Protein AF-A0A6H1NL86-F1 (afdb_monomer_lite)

Structure (mmCIF, N/CA/C/O backbone):
data_AF-A0A6H1NL86-F1
#
_entry.id   AF-A0A6H1NL86-F1
#
loop_
_atom_site.group_PDB
_atom_site.id
_atom_site.type_symbol
_atom_site.label_atom_id
_atom_site.label_alt_id
_atom_site.label_comp_id
_atom_site.label_asym_id
_atom_site.label_entity_id
_atom_site.label_seq_id
_atom_site.pdbx_PDB_ins_code
_atom_site.Cartn_x
_atom_site.Cartn_y
_atom_site.Cartn_z
_atom_site.occupancy
_atom_site.B_iso_or_equiv
_atom_site.auth_seq_id
_atom_site.auth_comp_id
_atom_site.auth_asym_id
_atom_site.auth_atom_id
_atom_site.pdbx_PDB_model_num
ATOM 1 N N . MET A 1 1 ? -0.946 5.103 -5.470 1.00 63.16 1 MET A N 1
ATOM 2 C CA . MET A 1 1 ? -0.207 5.259 -4.195 1.00 63.16 1 MET A CA 1
ATOM 3 C C . MET A 1 1 ? 1.121 4.525 -4.336 1.00 63.16 1 MET A C 1
ATOM 5 O O . MET A 1 1 ? 1.119 3.459 -4.942 1.00 63.16 1 MET A O 1
ATOM 9 N N . SER A 1 2 ? 2.239 5.093 -3.878 1.00 75.38 2 SER A N 1
ATOM 10 C CA . SER A 1 2 ? 3.572 4.469 -3.978 1.00 75.38 2 SER A CA 1
ATOM 11 C C . SER A 1 2 ? 3.935 3.672 -2.711 1.00 75.38 2 SER A C 1
ATOM 13 O O . SER A 1 2 ? 3.087 3.461 -1.843 1.00 75.38 2 SER A O 1
ATOM 15 N N . ALA A 1 3 ? 5.172 3.162 -2.649 1.00 74.75 3 ALA A N 1
ATOM 16 C CA . ALA A 1 3 ? 5.646 2.254 -1.607 1.00 74.75 3 ALA A CA 1
ATOM 17 C C . ALA A 1 3 ? 5.562 2.863 -0.196 1.00 74.75 3 ALA A C 1
ATOM 19 O O . ALA A 1 3 ? 6.049 3.963 0.051 1.00 74.75 3 ALA A O 1
ATOM 20 N N . VAL A 1 4 ? 4.998 2.097 0.741 1.00 84.62 4 VAL A N 1
ATOM 21 C CA . VAL A 1 4 ? 5.028 2.397 2.178 1.00 84.62 4 VAL A CA 1
ATOM 22 C C . VAL A 1 4 ? 6.192 1.632 2.794 1.00 84.62 4 VAL A C 1
ATOM 24 O O . VAL A 1 4 ? 6.202 0.400 2.781 1.00 84.62 4 VAL A O 1
ATOM 27 N N . CYS A 1 5 ? 7.165 2.353 3.346 1.00 89.44 5 CYS A N 1
ATOM 28 C CA . CYS A 1 5 ? 8.355 1.768 3.954 1.00 89.44 5 CYS A CA 1
ATOM 29 C C . CYS A 1 5 ? 8.409 2.111 5.442 1.00 89.44 5 CYS A C 1
ATOM 31 O O . CY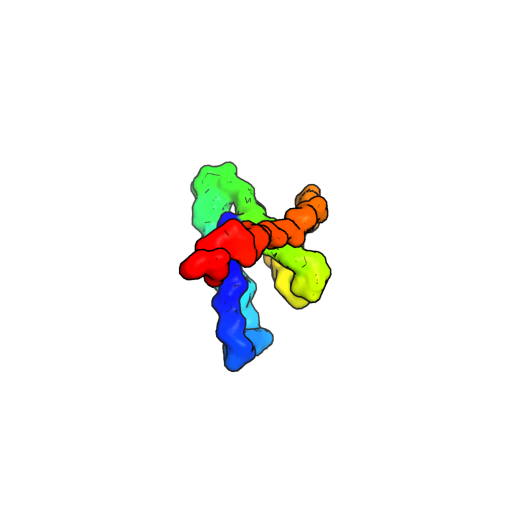S A 1 5 ? 8.399 3.280 5.810 1.00 89.44 5 CYS A O 1
ATOM 33 N N . ILE A 1 6 ? 8.508 1.084 6.288 1.00 91.38 6 ILE A N 1
ATOM 34 C CA . ILE A 1 6 ? 8.727 1.227 7.730 1.00 91.38 6 ILE A CA 1
ATOM 35 C C . ILE A 1 6 ? 10.060 0.566 8.080 1.00 91.38 6 ILE A C 1
ATOM 37 O O . ILE A 1 6 ? 10.270 -0.625 7.799 1.00 91.38 6 ILE A O 1
ATOM 41 N N . ALA A 1 7 ? 10.956 1.344 8.692 1.00 90.38 7 ALA A N 1
ATOM 42 C CA . ALA A 1 7 ? 12.232 0.853 9.199 1.00 90.38 7 ALA A CA 1
ATOM 43 C C . ALA A 1 7 ? 12.010 -0.298 10.195 1.00 90.38 7 ALA A C 1
ATOM 45 O O . ALA A 1 7 ? 11.026 -0.310 10.934 1.00 90.38 7 ALA A O 1
ATOM 46 N N . SER A 1 8 ? 12.907 -1.288 10.196 1.00 89.12 8 SER A N 1
ATOM 47 C CA . SER A 1 8 ? 12.744 -2.533 10.964 1.00 89.12 8 SER A CA 1
ATOM 48 C C . SER A 1 8 ? 12.473 -2.296 12.451 1.00 89.12 8 SER A C 1
ATOM 50 O O . SER A 1 8 ? 11.586 -2.947 12.996 1.00 89.12 8 SER A O 1
ATOM 52 N N . ALA A 1 9 ? 13.157 -1.321 13.058 1.00 94.81 9 ALA A N 1
ATOM 53 C CA . ALA A 1 9 ? 13.010 -0.943 14.465 1.00 94.81 9 ALA A CA 1
ATOM 54 C C . ALA A 1 9 ? 11.605 -0.431 14.849 1.00 94.81 9 ALA A C 1
ATOM 56 O O . ALA A 1 9 ? 11.256 -0.434 16.024 1.00 94.81 9 ALA A O 1
ATOM 57 N N . PHE A 1 10 ? 10.785 -0.022 13.875 1.00 92.25 10 PHE A N 1
ATOM 58 C CA . PHE A 1 10 ? 9.468 0.589 14.104 1.00 92.25 10 PHE A CA 1
ATOM 59 C C . PHE A 1 10 ? 8.307 -0.247 13.541 1.00 92.25 10 PHE A C 1
ATOM 61 O O . PHE A 1 10 ? 7.171 0.220 13.421 1.00 92.25 10 PHE A O 1
ATOM 68 N N . ARG A 1 11 ? 8.567 -1.499 13.149 1.00 90.31 11 ARG A N 1
ATOM 69 C CA . ARG A 1 11 ? 7.518 -2.410 12.667 1.00 90.31 11 ARG A CA 1
ATOM 70 C C . ARG A 1 11 ? 6.625 -2.872 13.821 1.00 90.31 11 ARG A C 1
ATOM 72 O O . ARG A 1 11 ? 7.026 -2.861 14.976 1.00 90.31 11 ARG A O 1
ATOM 79 N N . GLY A 1 12 ? 5.397 -3.281 13.498 1.00 88.25 12 GLY A N 1
ATOM 80 C CA . GLY A 1 12 ? 4.426 -3.774 14.487 1.00 88.25 12 GLY A CA 1
ATOM 81 C C . GLY A 1 12 ? 3.668 -2.687 15.258 1.00 88.25 12 GLY A C 1
ATOM 82 O O . GLY A 1 12 ? 2.747 -3.009 15.992 1.00 88.25 12 GLY A O 1
ATOM 83 N N . GLN A 1 13 ? 3.983 -1.407 15.041 1.00 93.88 13 GLN A N 1
ATOM 84 C CA . GLN A 1 13 ? 3.366 -0.276 15.752 1.00 93.88 13 GLN A CA 1
ATOM 85 C C . GLN A 1 13 ? 2.193 0.371 14.989 1.00 93.88 13 GLN A C 1
ATOM 87 O O . GLN A 1 13 ? 1.795 1.494 15.272 1.00 93.88 13 GLN A O 1
ATOM 92 N N . GLY A 1 14 ? 1.674 -0.279 13.942 1.00 92.31 14 GLY A N 1
ATOM 93 C CA . GLY A 1 14 ? 0.566 0.262 13.139 1.00 92.31 14 GLY A CA 1
ATOM 94 C C . GLY A 1 14 ? 0.919 1.441 12.216 1.00 92.31 14 GLY A C 1
ATOM 95 O O . GLY A 1 14 ? 0.051 1.920 11.493 1.00 92.31 14 GLY A O 1
ATOM 96 N N . LEU A 1 15 ? 2.183 1.875 12.153 1.00 94.38 15 LEU A N 1
ATOM 97 C CA . LEU A 1 15 ? 2.607 3.043 11.361 1.00 94.38 15 LEU A CA 1
ATOM 98 C C . LEU A 1 15 ? 2.262 2.934 9.870 1.00 94.38 15 LEU A C 1
ATOM 100 O O . LEU A 1 15 ? 1.807 3.898 9.262 1.00 94.38 15 LEU A O 1
ATOM 104 N N . ALA A 1 16 ? 2.416 1.746 9.278 1.00 92.44 16 ALA A N 1
ATOM 105 C CA . ALA A 1 16 ? 2.037 1.524 7.884 1.00 92.44 16 ALA A CA 1
ATOM 106 C C . ALA A 1 16 ? 0.530 1.732 7.654 1.00 92.44 16 ALA A C 1
ATOM 108 O O . ALA A 1 16 ? 0.141 2.301 6.637 1.00 92.44 16 ALA A O 1
ATOM 109 N N . ALA A 1 17 ? -0.310 1.314 8.608 1.00 93.56 17 ALA A N 1
ATOM 110 C CA . ALA A 1 17 ? -1.753 1.527 8.547 1.00 93.56 17 ALA A CA 1
ATOM 111 C C . ALA A 1 17 ? -2.080 3.020 8.587 1.00 93.56 17 ALA A C 1
ATOM 113 O O . ALA A 1 17 ? -2.838 3.517 7.757 1.00 93.56 17 ALA A O 1
ATOM 114 N N . HIS A 1 18 ? -1.442 3.732 9.516 1.00 94.31 18 HIS A N 1
ATOM 115 C CA . HIS A 1 18 ? -1.631 5.161 9.702 1.00 94.31 18 HIS A CA 1
ATOM 116 C C . HIS A 1 18 ? -1.279 5.953 8.436 1.00 94.31 18 HIS A C 1
ATOM 118 O O . HIS A 1 18 ? -2.071 6.772 7.978 1.00 94.31 18 HIS A O 1
ATOM 124 N N . LEU A 1 19 ? -0.140 5.645 7.805 1.00 93.94 19 LEU A N 1
ATOM 125 C CA . LEU A 1 19 ? 0.267 6.283 6.549 1.00 93.94 19 LEU A CA 1
ATOM 126 C C . LEU A 1 19 ? -0.737 6.035 5.415 1.00 93.94 19 LEU A C 1
ATOM 128 O O . LEU A 1 19 ? -1.092 6.960 4.687 1.00 93.94 19 LEU A O 1
ATOM 132 N N . VAL A 1 20 ? -1.232 4.803 5.268 1.00 93.06 20 VAL A N 1
ATOM 133 C CA . VAL A 1 20 ? -2.230 4.481 4.235 1.00 93.06 20 VAL A CA 1
ATOM 134 C C . VAL A 1 20 ? -3.545 5.217 4.493 1.00 93.06 20 VAL A C 1
ATOM 136 O O . VAL A 1 20 ? -4.124 5.764 3.554 1.00 93.06 20 VAL A O 1
ATOM 139 N N . LEU A 1 21 ? -4.000 5.271 5.748 1.00 92.62 21 LEU A N 1
ATOM 140 C CA . LEU A 1 21 ? -5.215 5.987 6.143 1.00 92.62 21 LEU A CA 1
ATOM 141 C C . LEU A 1 21 ? -5.091 7.506 5.984 1.00 92.62 21 LEU A C 1
ATOM 143 O O . LEU A 1 21 ? -6.098 8.154 5.733 1.00 92.62 21 LEU A O 1
ATOM 147 N N . ALA A 1 22 ? -3.885 8.069 6.067 1.00 93.88 22 ALA A N 1
ATOM 148 C CA . ALA A 1 22 ? -3.656 9.485 5.798 1.00 93.88 22 ALA A CA 1
ATOM 149 C C . ALA A 1 22 ? -3.718 9.814 4.294 1.00 93.88 22 ALA A C 1
ATOM 151 O O . ALA A 1 22 ? -4.240 10.855 3.902 1.00 93.88 22 ALA A O 1
ATOM 152 N N . VAL A 1 23 ? -3.211 8.926 3.429 1.00 92.38 23 VAL A N 1
ATOM 153 C CA . VAL A 1 23 ? -3.091 9.195 1.982 1.00 92.38 23 VAL A CA 1
ATOM 154 C C . VAL A 1 23 ? -4.336 8.779 1.194 1.00 92.38 23 VAL A C 1
ATOM 156 O O . VAL A 1 23 ? -4.742 9.469 0.257 1.00 92.38 23 VAL A O 1
ATOM 159 N N . ALA A 1 24 ? -4.960 7.650 1.541 1.00 92.56 24 ALA A N 1
ATOM 160 C CA . ALA A 1 24 ? -6.087 7.099 0.787 1.00 92.56 24 ALA A CA 1
ATOM 161 C C . ALA A 1 24 ? -7.302 8.047 0.675 1.00 92.56 24 ALA A C 1
ATOM 163 O O . ALA A 1 24 ? -7.885 8.096 -0.413 1.00 92.56 24 ALA A O 1
ATOM 164 N N . PRO A 1 25 ? -7.687 8.819 1.714 1.00 93.25 25 PRO A N 1
ATOM 165 C CA . PRO A 1 25 ? -8.765 9.799 1.604 1.00 93.25 25 PRO A CA 1
ATOM 166 C C . PRO A 1 25 ? -8.483 10.878 0.557 1.00 93.25 25 PRO A C 1
ATOM 168 O O . PRO A 1 25 ? -9.377 11.217 -0.211 1.00 93.25 25 PRO A O 1
ATOM 171 N N . GLY A 1 26 ? -7.239 11.358 0.456 1.00 94.19 26 GLY A N 1
ATOM 172 C CA . GLY A 1 26 ? -6.856 12.375 -0.528 1.00 94.19 26 GLY A CA 1
ATOM 173 C C . GLY A 1 26 ? -6.972 11.895 -1.977 1.00 94.19 26 GLY A C 1
ATOM 174 O O . GLY A 1 26 ? -7.329 12.675 -2.853 1.00 94.19 26 GLY A O 1
ATOM 175 N N . VAL A 1 27 ? -6.725 10.606 -2.229 1.00 93.38 27 VAL A N 1
ATOM 176 C CA . VAL A 1 27 ? -6.955 9.985 -3.546 1.00 93.38 27 VAL A CA 1
ATOM 177 C C . VAL A 1 27 ? -8.456 9.897 -3.838 1.00 93.38 27 VAL A C 1
ATOM 179 O O . VAL A 1 27 ? -8.903 10.296 -4.906 1.00 93.38 27 VAL A O 1
ATOM 182 N N . ARG A 1 28 ? -9.258 9.445 -2.866 1.00 92.38 28 ARG A N 1
ATOM 183 C CA . ARG A 1 28 ? -10.721 9.345 -3.020 1.00 92.38 28 ARG A CA 1
ATOM 184 C C . ARG A 1 28 ? -11.384 10.704 -3.240 1.00 92.38 28 ARG A C 1
ATOM 186 O O . ARG A 1 28 ? -12.318 10.797 -4.020 1.00 92.38 28 ARG A O 1
ATOM 193 N N . ALA A 1 29 ? -10.889 11.753 -2.583 1.00 96.06 29 ALA A N 1
ATOM 194 C CA . ALA A 1 29 ? -11.389 13.118 -2.743 1.00 96.06 29 ALA A CA 1
ATOM 195 C C . ALA A 1 29 ? -11.196 13.672 -4.168 1.00 96.06 29 ALA A C 1
ATOM 197 O O . ALA A 1 29 ? -11.861 14.629 -4.545 1.00 96.06 29 ALA A O 1
ATOM 198 N N . ARG A 1 30 ? -10.305 13.063 -4.960 1.00 95.62 30 ARG A N 1
ATOM 199 C CA . ARG A 1 30 ? -10.080 13.375 -6.380 1.00 95.62 30 ARG A CA 1
ATOM 200 C C . ARG A 1 30 ? -10.908 12.493 -7.323 1.00 95.62 30 ARG A C 1
ATOM 202 O O . ARG A 1 30 ? -10.620 12.449 -8.510 1.00 95.62 30 ARG A O 1
ATOM 209 N N . ASP A 1 31 ? -11.887 11.763 -6.786 1.00 96.00 31 ASP A N 1
ATOM 210 C CA . ASP A 1 31 ? -12.680 10.743 -7.487 1.00 96.00 31 ASP A CA 1
ATOM 211 C C . ASP A 1 31 ? -11.827 9.609 -8.101 1.00 96.00 31 ASP A C 1
ATOM 213 O O . ASP A 1 31 ? -12.217 8.901 -9.030 1.00 96.00 31 ASP A O 1
ATOM 217 N N . GLU A 1 32 ? -10.632 9.391 -7.542 1.00 95.19 32 GLU A N 1
ATOM 218 C CA . GLU A 1 32 ? -9.728 8.319 -7.941 1.00 95.19 32 GLU A CA 1
ATOM 219 C C . GLU A 1 32 ? -9.850 7.102 -7.014 1.00 95.19 32 GLU A C 1
ATOM 221 O O . GLU A 1 32 ? -10.234 7.176 -5.841 1.00 95.19 32 GLU A O 1
ATOM 226 N N . ARG A 1 33 ? -9.444 5.933 -7.525 1.00 92.62 33 ARG A N 1
ATOM 227 C CA . ARG A 1 33 ? -9.421 4.683 -6.755 1.00 92.62 33 ARG A CA 1
ATOM 228 C C . ARG A 1 33 ? -8.005 4.368 -6.269 1.00 92.62 33 ARG A C 1
ATOM 230 O O . ARG A 1 33 ? -7.138 4.083 -7.099 1.00 92.62 33 ARG A O 1
ATOM 237 N N . PRO A 1 34 ? -7.755 4.324 -4.947 1.00 93.44 34 PRO A N 1
ATOM 238 C CA . PRO A 1 34 ? -6.467 3.894 -4.422 1.00 93.44 34 PRO A CA 1
ATOM 239 C C . PRO A 1 34 ? -6.147 2.459 -4.855 1.00 93.44 34 PRO A C 1
ATOM 241 O O . PRO A 1 34 ? -6.939 1.542 -4.647 1.00 93.44 34 PRO A O 1
ATOM 244 N N . PHE A 1 35 ? -4.957 2.254 -5.412 1.00 93.12 35 PHE A N 1
ATOM 245 C CA . PHE A 1 35 ? -4.407 0.931 -5.692 1.00 93.12 35 PHE A CA 1
ATOM 246 C C . PHE A 1 35 ? -2.918 0.889 -5.337 1.00 93.12 35 PHE A C 1
ATOM 248 O O . PHE A 1 35 ? -2.249 1.929 -5.264 1.00 93.12 35 PHE A O 1
ATOM 255 N N . LEU A 1 36 ? -2.426 -0.326 -5.106 1.00 92.56 36 LEU A N 1
ATOM 256 C CA . LEU A 1 36 ? -1.038 -0.639 -4.786 1.00 92.56 36 LEU A CA 1
ATOM 257 C C . LEU A 1 36 ? -0.708 -2.064 -5.240 1.00 92.56 36 LEU A C 1
ATOM 259 O O . LEU A 1 36 ? -1.605 -2.883 -5.451 1.00 92.56 36 LEU A O 1
ATOM 263 N N . HIS A 1 37 ? 0.583 -2.357 -5.362 1.00 93.25 37 HIS A N 1
ATOM 264 C CA . HIS A 1 37 ? 1.089 -3.704 -5.596 1.00 93.25 37 HIS A CA 1
ATOM 265 C C . HIS A 1 37 ? 1.912 -4.151 -4.390 1.00 93.25 37 HIS A C 1
ATOM 267 O O . HIS A 1 37 ? 2.687 -3.374 -3.835 1.00 93.25 37 HIS A O 1
ATOM 273 N N . ALA A 1 38 ? 1.772 -5.418 -4.014 1.00 92.56 38 ALA A N 1
ATOM 274 C CA . ALA A 1 38 ? 2.592 -6.059 -2.999 1.00 92.56 38 ALA A CA 1
ATOM 275 C C . ALA A 1 38 ? 3.105 -7.392 -3.544 1.00 92.56 38 ALA A C 1
ATOM 277 O O . ALA A 1 38 ? 2.389 -8.092 -4.263 1.00 92.56 38 ALA A O 1
ATOM 278 N N . SER A 1 39 ? 4.344 -7.749 -3.201 1.00 92.44 39 SER A N 1
ATOM 279 C CA . SER A 1 39 ? 4.849 -9.095 -3.476 1.00 92.44 39 SER A CA 1
ATOM 280 C C . SER A 1 39 ? 3.960 -10.124 -2.783 1.00 92.44 39 SER A C 1
ATOM 282 O O . SER A 1 39 ? 3.654 -9.969 -1.602 1.00 92.44 39 SER A O 1
ATOM 284 N N . ALA A 1 40 ? 3.619 -11.210 -3.482 1.00 92.38 40 ALA A N 1
ATOM 285 C CA . ALA A 1 40 ? 2.856 -12.324 -2.914 1.00 92.38 40 ALA A CA 1
ATOM 286 C C . ALA A 1 40 ? 3.537 -12.951 -1.680 1.00 92.38 40 ALA A C 1
ATOM 288 O O . ALA A 1 40 ? 2.873 -13.558 -0.846 1.00 92.38 40 ALA A O 1
ATOM 289 N N . ARG A 1 41 ? 4.860 -12.773 -1.534 1.00 94.00 41 ARG A N 1
ATOM 290 C CA . ARG A 1 41 ? 5.627 -13.229 -0.363 1.00 94.00 41 ARG A CA 1
ATOM 291 C C . ARG A 1 41 ? 5.476 -12.312 0.854 1.00 94.00 41 ARG A C 1
ATOM 293 O O . ARG A 1 41 ? 5.804 -12.720 1.962 1.00 94.00 41 ARG A O 1
ATOM 300 N N . ASN A 1 42 ? 4.991 -11.083 0.677 1.00 92.19 42 ASN A N 1
ATOM 301 C CA . ASN A 1 42 ? 4.787 -10.129 1.764 1.00 92.19 42 ASN A CA 1
ATOM 302 C C . ASN A 1 42 ? 3.373 -10.266 2.346 1.00 92.19 42 ASN A C 1
ATOM 304 O O . ASN A 1 42 ? 2.536 -9.369 2.241 1.00 92.19 42 ASN A O 1
ATOM 308 N N . THR A 1 43 ? 3.109 -11.420 2.955 1.00 94.12 43 THR A N 1
ATOM 309 C CA . THR A 1 43 ? 1.799 -11.768 3.528 1.00 94.12 43 THR A CA 1
ATOM 310 C C . THR A 1 43 ? 1.344 -10.787 4.609 1.00 94.12 43 THR A C 1
ATOM 312 O O . THR A 1 43 ? 0.153 -10.511 4.720 1.00 94.12 43 THR A O 1
ATOM 315 N N . ASN A 1 44 ? 2.279 -10.201 5.361 1.00 92.62 44 ASN A N 1
ATOM 316 C CA . ASN A 1 44 ? 1.981 -9.188 6.375 1.00 92.62 44 ASN A CA 1
ATOM 317 C C . ASN A 1 44 ? 1.422 -7.900 5.758 1.00 92.62 44 ASN A C 1
ATOM 319 O O . ASN A 1 44 ? 0.425 -7.375 6.248 1.00 92.62 44 ASN A O 1
ATOM 323 N N . ALA A 1 45 ? 2.027 -7.406 4.673 1.00 93.00 45 ALA A N 1
ATOM 324 C CA . ALA A 1 45 ? 1.501 -6.238 3.972 1.00 93.00 45 ALA A CA 1
ATOM 325 C C . ALA A 1 45 ? 0.143 -6.538 3.324 1.00 93.00 45 ALA A C 1
ATOM 327 O O . ALA A 1 45 ? -0.762 -5.719 3.423 1.00 93.00 45 ALA A O 1
ATOM 328 N N . ILE A 1 46 ? -0.023 -7.722 2.722 1.00 94.81 46 ILE A N 1
ATOM 329 C CA . ILE A 1 46 ? -1.299 -8.144 2.122 1.00 94.81 46 ILE A CA 1
ATOM 330 C C . ILE A 1 46 ? -2.422 -8.109 3.165 1.00 94.81 46 ILE A C 1
ATOM 332 O O . ILE A 1 46 ? -3.411 -7.413 2.952 1.00 94.81 46 ILE A O 1
ATOM 336 N N . ARG A 1 47 ? -2.228 -8.760 4.321 1.00 94.19 47 ARG A N 1
ATOM 337 C CA . ARG A 1 47 ? -3.207 -8.755 5.422 1.00 94.19 47 ARG A CA 1
ATOM 338 C C . ARG A 1 47 ? -3.533 -7.345 5.901 1.00 94.19 47 ARG A C 1
ATOM 340 O O . ARG A 1 47 ? -4.693 -7.029 6.132 1.00 94.19 47 ARG A O 1
ATOM 347 N N . LEU A 1 48 ? -2.518 -6.490 6.038 1.00 93.88 48 LEU A N 1
ATOM 348 C CA . LEU A 1 48 ? -2.724 -5.094 6.411 1.00 93.88 48 LEU A CA 1
ATOM 349 C C . LEU A 1 48 ? -3.617 -4.371 5.395 1.00 93.88 48 LEU A C 1
ATOM 351 O O . LEU A 1 48 ? -4.564 -3.699 5.785 1.00 93.88 48 LEU A O 1
ATOM 355 N N . TYR A 1 49 ? -3.330 -4.493 4.100 1.00 94.62 49 TYR A N 1
ATOM 356 C CA . TYR A 1 49 ? -4.122 -3.815 3.077 1.00 94.62 49 TYR A CA 1
ATOM 357 C C . TYR A 1 49 ? -5.559 -4.347 3.017 1.00 94.62 49 TYR A C 1
ATOM 359 O O . TYR A 1 49 ? -6.484 -3.550 2.878 1.00 94.62 49 TYR A O 1
ATOM 367 N N . GLU A 1 50 ? -5.762 -5.653 3.193 1.00 95.25 50 GLU A N 1
ATOM 368 C CA . GLU A 1 50 ? -7.099 -6.254 3.292 1.00 95.25 50 GLU A CA 1
ATOM 369 C C . GLU A 1 50 ? -7.895 -5.702 4.482 1.00 95.25 50 GLU A C 1
ATOM 371 O O . GLU A 1 50 ? -9.041 -5.289 4.309 1.00 95.25 50 GLU A O 1
ATOM 376 N N . LEU A 1 51 ? -7.272 -5.586 5.663 1.00 95.12 51 LEU A N 1
ATOM 377 C CA . LEU A 1 51 ? -7.887 -4.964 6.846 1.00 95.12 51 LEU A CA 1
ATOM 378 C C . LEU A 1 51 ? -8.275 -3.496 6.615 1.00 95.12 51 LEU A C 1
ATOM 380 O O . LEU A 1 51 ? -9.244 -3.011 7.191 1.00 95.12 51 LEU A O 1
ATOM 384 N N . LEU A 1 52 ? -7.542 -2.789 5.755 1.00 94.19 52 LEU A N 1
ATOM 385 C CA . LEU A 1 52 ? -7.828 -1.403 5.373 1.00 94.19 52 LEU A CA 1
ATOM 386 C C . LEU A 1 52 ? -8.862 -1.289 4.236 1.00 94.19 52 LEU A C 1
ATOM 388 O O . LEU A 1 52 ? -9.102 -0.194 3.725 1.00 94.19 52 LEU A O 1
ATOM 392 N N . GLY A 1 53 ? -9.470 -2.405 3.821 1.00 94.50 53 GLY A N 1
ATOM 393 C CA . GLY A 1 53 ? -10.526 -2.452 2.811 1.00 94.50 53 GLY A CA 1
ATOM 394 C C . GLY A 1 53 ? -10.027 -2.520 1.366 1.00 94.50 53 GLY A C 1
ATOM 395 O O . GLY A 1 53 ? -10.821 -2.354 0.436 1.00 94.50 53 GLY A O 1
ATOM 396 N N . PHE A 1 54 ? -8.731 -2.760 1.142 1.00 95.00 54 PHE A N 1
ATOM 397 C CA . PHE A 1 54 ? -8.249 -3.134 -0.185 1.00 95.00 54 PHE A CA 1
ATOM 398 C C . PHE A 1 54 ? -8.623 -4.586 -0.481 1.00 95.00 54 PHE A C 1
ATOM 400 O O . PHE A 1 54 ? -8.757 -5.418 0.409 1.00 95.00 54 PHE A O 1
ATOM 407 N N . ARG A 1 55 ? -8.764 -4.908 -1.764 1.00 95.75 55 ARG A N 1
ATOM 408 C CA . ARG A 1 55 ? -9.027 -6.271 -2.230 1.00 95.75 55 ARG A CA 1
ATOM 409 C C . ARG A 1 55 ? -8.093 -6.616 -3.372 1.00 95.75 55 ARG A C 1
ATOM 411 O O . ARG A 1 55 ? -7.725 -5.734 -4.154 1.00 95.75 55 ARG A O 1
ATOM 418 N N . LEU A 1 56 ? -7.729 -7.891 -3.486 1.00 95.94 56 LEU A N 1
ATOM 419 C CA . LEU A 1 56 ? -6.924 -8.365 -4.604 1.00 95.94 56 LEU A CA 1
ATOM 420 C C . LEU A 1 56 ? -7.652 -8.072 -5.921 1.00 95.94 56 LEU A C 1
ATOM 422 O O . LEU A 1 56 ? -8.743 -8.578 -6.169 1.00 95.94 56 LEU A O 1
ATOM 426 N N . ARG A 1 57 ? -7.029 -7.251 -6.768 1.00 95.25 57 ARG A N 1
ATOM 427 C CA . ARG A 1 57 ? -7.535 -6.942 -8.110 1.0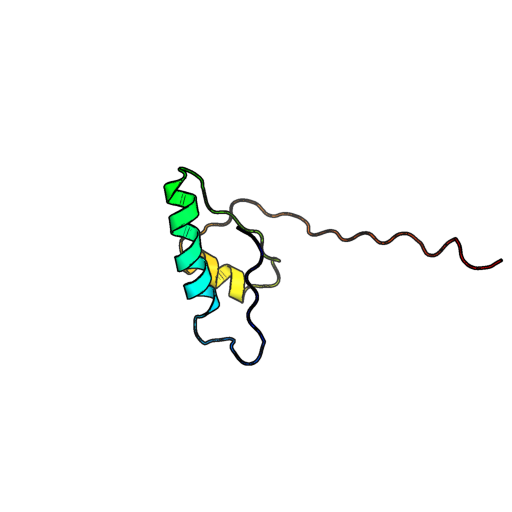0 95.25 57 ARG A CA 1
ATOM 428 C C . ARG A 1 57 ? -6.903 -7.829 -9.182 1.00 95.25 57 ARG A C 1
ATOM 430 O O . ARG A 1 57 ? -7.5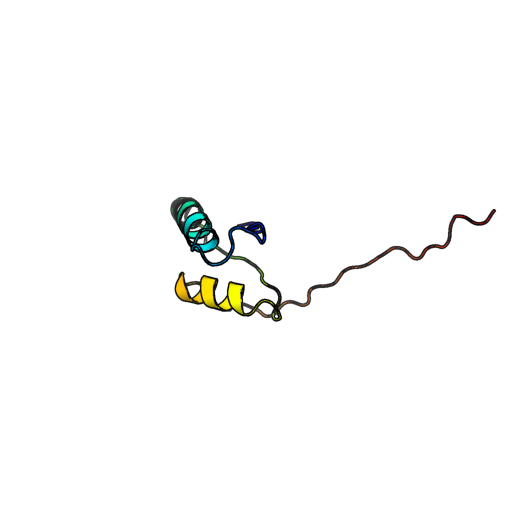92 -8.230 -10.110 1.00 95.25 57 ARG A O 1
ATOM 437 N N . HIS A 1 58 ? -5.598 -8.082 -9.086 1.00 95.00 58 HIS A N 1
ATOM 438 C CA . HIS A 1 58 ? -4.833 -8.809 -10.099 1.00 95.00 58 HIS A CA 1
ATOM 439 C C . HIS A 1 58 ? -3.545 -9.393 -9.501 1.00 95.00 58 HIS A C 1
ATOM 441 O O . HIS A 1 58 ? -2.971 -8.806 -8.581 1.00 95.00 58 HIS A O 1
ATOM 447 N N . ARG A 1 59 ? -3.070 -10.526 -10.034 1.00 94.50 59 ARG A N 1
ATOM 448 C CA . ARG A 1 59 ? -1.757 -11.101 -9.705 1.00 94.50 59 ARG A CA 1
ATOM 449 C C . ARG A 1 59 ? -0.768 -10.749 -10.809 1.00 94.50 59 ARG A C 1
ATOM 451 O O . ARG A 1 59 ? -0.906 -11.216 -11.932 1.00 94.50 59 ARG A O 1
ATOM 458 N N . THR A 1 60 ? 0.225 -9.934 -10.480 1.00 90.38 60 THR A N 1
ATOM 459 C CA . THR A 1 60 ? 1.222 -9.448 -11.442 1.00 90.38 60 THR A CA 1
ATOM 460 C C . THR A 1 60 ? 2.581 -10.085 -11.164 1.00 90.38 60 THR A C 1
ATOM 462 O O . THR A 1 60 ? 2.972 -10.234 -10.004 1.00 90.38 60 THR A O 1
ATOM 465 N N . ALA A 1 61 ? 3.305 -10.456 -12.221 1.00 92.12 61 ALA A N 1
ATOM 466 C CA . ALA A 1 61 ? 4.688 -10.901 -12.108 1.00 92.12 61 ALA A CA 1
ATOM 467 C C . ALA A 1 61 ? 5.608 -9.697 -11.847 1.00 92.12 61 ALA A C 1
ATOM 469 O O . ALA A 1 61 ? 5.576 -8.712 -12.583 1.00 92.12 61 ALA A O 1
ATOM 470 N N . PHE A 1 62 ? 6.432 -9.778 -10.803 1.00 89.31 62 PHE A N 1
ATOM 471 C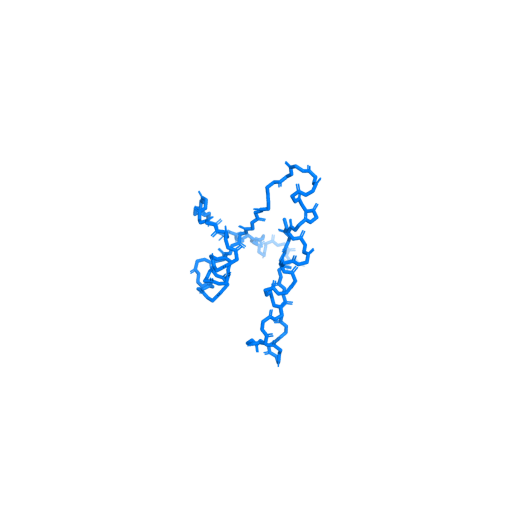 CA . PHE A 1 62 ? 7.505 -8.814 -10.565 1.00 89.31 62 PHE A CA 1
ATOM 472 C C . PHE A 1 62 ? 8.762 -9.314 -11.279 1.00 89.31 62 PHE A C 1
ATOM 474 O O . PHE A 1 62 ? 9.313 -10.341 -10.883 1.00 89.31 62 PHE A O 1
ATOM 481 N N . LEU A 1 63 ? 9.202 -8.608 -12.322 1.00 91.69 63 LEU A N 1
ATOM 482 C CA . LEU A 1 63 ? 10.429 -8.923 -13.055 1.00 91.69 63 LEU A CA 1
ATOM 483 C C . LEU A 1 63 ? 11.469 -7.822 -12.846 1.00 91.69 63 LEU A C 1
ATOM 485 O O . LEU A 1 63 ? 11.136 -6.639 -12.809 1.00 91.69 63 LEU A O 1
ATOM 489 N N . ALA A 1 64 ? 12.731 -8.227 -12.736 1.00 91.75 64 ALA A N 1
ATOM 490 C CA . ALA A 1 64 ? 13.884 -7.341 -12.771 1.00 91.75 64 ALA A CA 1
ATOM 491 C C . ALA A 1 64 ? 14.832 -7.844 -13.861 1.00 91.75 64 ALA A C 1
ATOM 493 O O . ALA A 1 64 ? 15.093 -9.043 -13.944 1.00 91.75 64 ALA A O 1
ATOM 494 N N . ALA A 1 65 ? 15.339 -6.934 -14.687 1.00 92.06 65 ALA A N 1
ATOM 495 C CA . ALA A 1 65 ? 16.324 -7.236 -15.716 1.00 92.06 65 ALA A CA 1
ATOM 496 C C . ALA A 1 65 ? 17.636 -6.518 -15.389 1.00 92.06 65 ALA A C 1
ATOM 498 O O . ALA A 1 65 ? 17.630 -5.406 -14.859 1.00 92.06 65 ALA A O 1
ATOM 499 N N . ARG A 1 66 ? 18.762 -7.155 -15.710 1.00 94.88 66 ARG A N 1
ATOM 500 C CA . ARG A 1 66 ? 20.100 -6.563 -15.645 1.00 94.88 66 ARG A CA 1
ATOM 501 C C . ARG A 1 66 ? 20.755 -6.742 -17.009 1.00 94.88 66 ARG A C 1
ATOM 503 O O . ARG A 1 66 ? 20.652 -7.818 -17.591 1.00 94.88 66 ARG A O 1
ATOM 510 N N . VAL A 1 67 ? 21.418 -5.698 -17.502 1.00 91.12 67 VAL A N 1
ATOM 511 C CA . VAL A 1 67 ? 22.237 -5.791 -18.717 1.00 91.12 67 VAL A CA 1
ATOM 512 C C . VAL A 1 67 ? 23.375 -6.797 -18.472 1.00 91.12 67 VAL A C 1
ATOM 514 O O . VAL A 1 67 ? 24.011 -6.716 -17.418 1.00 91.12 67 VAL A O 1
ATOM 517 N N . PRO A 1 68 ? 23.633 -7.745 -19.391 1.00 85.12 68 PRO A N 1
ATOM 518 C CA . PRO A 1 68 ? 24.782 -8.642 -19.293 1.00 85.12 68 PRO A CA 1
ATOM 519 C C . PRO A 1 68 ? 26.097 -7.854 -19.248 1.00 85.12 68 PRO A C 1
ATOM 521 O O . PRO A 1 68 ? 26.253 -6.857 -19.950 1.00 85.12 68 PRO A O 1
ATOM 524 N N . GLU A 1 69 ? 27.054 -8.292 -18.433 1.00 81.62 69 GLU A N 1
ATOM 525 C CA . GLU A 1 69 ? 28.339 -7.611 -18.224 1.00 81.62 69 GLU A CA 1
ATOM 526 C C . GLU A 1 69 ? 29.313 -7.859 -19.392 1.00 81.62 69 GLU A C 1
ATOM 528 O O . GLU A 1 69 ? 30.371 -8.460 -19.242 1.00 81.62 69 GLU A O 1
ATOM 533 N N . THR A 1 70 ? 28.940 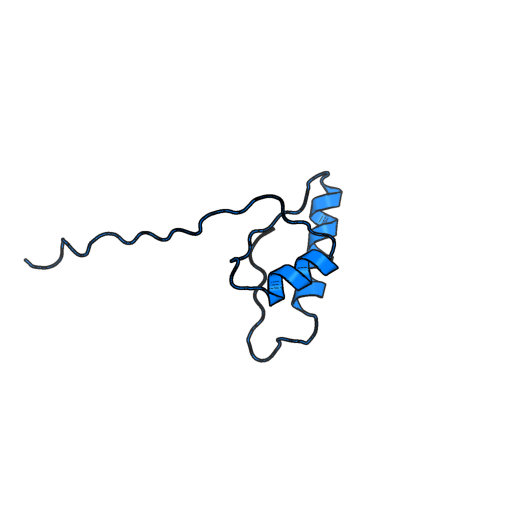-7.433 -20.599 1.00 73.44 70 THR A N 1
ATOM 534 C CA . THR A 1 70 ? 29.716 -7.658 -21.829 1.00 73.44 70 THR A CA 1
ATOM 535 C C . THR A 1 70 ? 30.162 -6.331 -22.446 1.00 73.44 70 THR A C 1
ATOM 537 O O . THR A 1 70 ? 29.782 -6.018 -23.566 1.00 73.44 70 THR A O 1
ATOM 540 N N . ALA A 1 71 ? 30.930 -5.518 -21.703 1.00 64.81 71 ALA A N 1
ATOM 541 C CA . ALA A 1 71 ? 31.640 -4.343 -22.249 1.00 64.81 71 ALA A CA 1
ATOM 542 C C . ALA A 1 71 ? 32.712 -3.745 -21.301 1.00 64.81 71 ALA A C 1
ATOM 544 O O . ALA A 1 71 ? 32.826 -2.524 -21.196 1.00 64.81 71 ALA A O 1
ATOM 545 N N . ARG A 1 72 ? 33.493 -4.553 -20.566 1.00 60.78 72 ARG A N 1
ATOM 546 C CA . ARG A 1 72 ? 34.669 -4.027 -19.836 1.00 60.78 72 ARG A CA 1
ATOM 547 C C . ARG A 1 72 ? 35.785 -5.058 -19.655 1.00 60.78 72 ARG A C 1
ATOM 549 O O . ARG A 1 72 ? 36.252 -5.291 -18.550 1.00 60.78 72 ARG A O 1
ATOM 556 N N . GLN A 1 73 ? 36.188 -5.685 -20.754 1.00 53.62 73 GLN A N 1
ATOM 557 C CA . GLN A 1 73 ? 37.499 -6.325 -20.880 1.00 53.62 73 GLN A CA 1
ATOM 558 C C . GLN A 1 73 ? 38.044 -6.009 -22.279 1.00 53.62 73 GLN A C 1
ATOM 560 O O . GLN A 1 73 ? 37.868 -6.784 -23.214 1.00 53.62 73 GLN A O 1
ATOM 565 N N . GLN A 1 74 ? 38.611 -4.810 -22.414 1.00 47.16 74 GLN A N 1
ATOM 566 C CA . GLN A 1 74 ? 39.685 -4.483 -23.352 1.00 47.16 74 GLN A CA 1
ATOM 56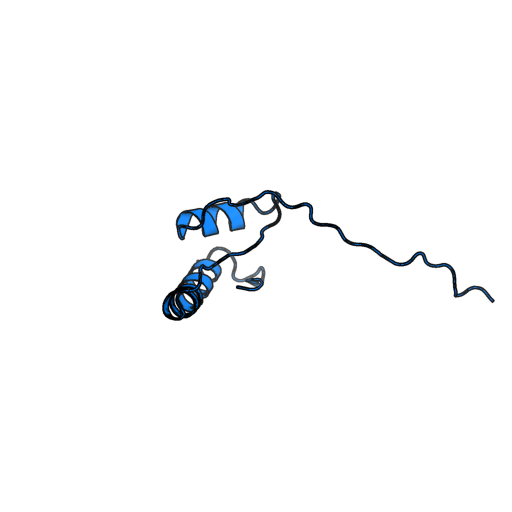7 C C . GLN A 1 74 ? 40.719 -3.695 -22.559 1.00 47.16 74 GLN A C 1
ATOM 569 O O . GLN A 1 74 ? 40.281 -2.788 -21.810 1.00 47.16 74 GLN A O 1
#

Secondary structure (DSSP, 8-state):
-------GGGTTSSHHHHHHHHHHHHHHTTTPPP-----TT-HHHHHHHHHTT---------------S-S---

Sequence (74 aa):
MSAVCIASAFRGQGLAAHLVLAVAPGVRARDERPFLHASARNTNAIRLYELLGFRLRHRTAFLAARVPETARQQ

pLDDT: mean 89.67, std 9.76, range [47.16, 96.06]

Radius of gyration: 17.12 Å; chains: 1; bounding box: 52×27×39 Å

Foldseek 3Di:
DDDDDDDPVCPPVCVSVVVCVVVQVVCVVVVHHDDDDDDPVPVVVVVSVVVVVDDDDDDDDDDDDDDPPPDPDD